Protein AF-A0A9J6F6B9-F1 (afdb_monomer_lite)

Foldseek 3Di:
DDPDDDDDLVRLVVVLVVVLVVVCVVCVLVCQCQDAPGDNHQADNVSHHDFCWAPPDDDDDDQAHEAQLADDPPALVVVLSVCSVVCPVFRFQSVLSSCSPRHPNRGTDHDPSNYDPDHNPDDHRDPVRGTPPPPPPPPPPDDDDDDDDDDDD

Structure (mmCIF, N/CA/C/O backbone):
data_AF-A0A9J6F6B9-F1
#
_entry.id   AF-A0A9J6F6B9-F1
#
loop_
_atom_site.group_PDB
_atom_site.id
_atom_site.type_symbol
_atom_site.label_atom_id
_atom_site.label_alt_id
_atom_site.label_comp_id
_atom_site.la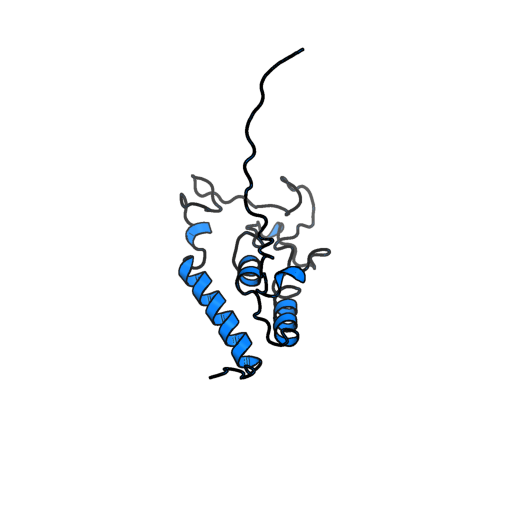bel_asym_id
_atom_site.label_entity_id
_atom_site.label_seq_id
_atom_site.pdbx_PDB_ins_code
_atom_site.Cartn_x
_atom_site.Cartn_y
_atom_site.Cartn_z
_atom_site.occupancy
_atom_site.B_iso_or_equiv
_atom_site.auth_seq_id
_atom_site.auth_comp_id
_atom_site.auth_asym_id
_atom_site.auth_atom_id
_atom_site.pdbx_PDB_model_num
ATOM 1 N N . MET A 1 1 ? -32.518 -6.872 21.415 1.00 33.38 1 MET A N 1
ATOM 2 C CA . MET A 1 1 ? -31.396 -7.489 22.155 1.00 33.38 1 MET A CA 1
ATOM 3 C C . MET A 1 1 ? -30.121 -6.773 21.719 1.00 33.38 1 MET A C 1
ATOM 5 O O . MET A 1 1 ? -29.663 -6.976 20.605 1.00 33.38 1 MET A O 1
ATOM 9 N N . GLN A 1 2 ? -29.660 -5.804 22.512 1.00 38.12 2 GLN A N 1
ATOM 10 C CA . GLN A 1 2 ? -28.553 -4.907 22.162 1.00 38.12 2 GLN A CA 1
ATOM 11 C C . GLN A 1 2 ? -27.215 -5.635 22.360 1.00 38.12 2 GLN A C 1
ATOM 13 O O . GLN A 1 2 ? -26.876 -5.981 23.488 1.00 38.12 2 GLN A O 1
ATOM 18 N N . LYS A 1 3 ? -26.438 -5.856 21.294 1.00 32.53 3 LYS A N 1
ATOM 19 C CA . LYS A 1 3 ? -25.020 -6.215 21.431 1.00 32.53 3 LYS A CA 1
ATOM 20 C C . LYS A 1 3 ? -24.222 -4.930 21.644 1.00 32.53 3 LYS A C 1
ATOM 22 O O . LYS A 1 3 ? -23.731 -4.332 20.698 1.00 32.53 3 LYS A O 1
ATOM 27 N N . ARG A 1 4 ? -24.127 -4.488 22.897 1.00 53.50 4 ARG A N 1
ATOM 28 C CA . ARG A 1 4 ? -22.982 -3.700 23.359 1.00 53.50 4 ARG A CA 1
ATOM 29 C C . ARG A 1 4 ? -22.092 -4.661 24.122 1.00 53.50 4 ARG A C 1
ATOM 31 O O . ARG A 1 4 ? -22.468 -5.081 25.208 1.00 53.50 4 ARG A O 1
ATOM 38 N N . LEU A 1 5 ? -20.948 -5.021 23.560 1.00 41.81 5 LEU A N 1
ATOM 39 C CA . LEU A 1 5 ? -19.862 -5.618 24.322 1.00 41.81 5 LEU A CA 1
ATOM 40 C C . LEU A 1 5 ? -18.573 -5.113 23.687 1.00 41.81 5 LEU A C 1
ATOM 42 O O . LEU A 1 5 ? -18.273 -5.460 22.550 1.00 41.81 5 LEU A O 1
ATOM 46 N N . GLY A 1 6 ? -17.877 -4.230 24.403 1.00 53.41 6 GLY A N 1
ATOM 47 C CA . GLY A 1 6 ? -16.559 -3.763 24.006 1.00 53.41 6 GLY A CA 1
ATOM 48 C C . GLY A 1 6 ? -15.652 -4.967 23.805 1.00 53.41 6 GLY A C 1
ATOM 49 O O . GLY A 1 6 ? -15.424 -5.748 24.732 1.00 53.41 6 GLY A O 1
ATOM 50 N N . GLU A 1 7 ? -15.185 -5.148 22.579 1.00 58.50 7 GLU A N 1
ATOM 51 C CA . GLU A 1 7 ? -14.199 -6.165 22.277 1.00 58.50 7 GLU A CA 1
ATOM 52 C C . GLU A 1 7 ? -12.899 -5.830 23.016 1.00 58.50 7 GLU A C 1
ATOM 54 O O . GLU A 1 7 ? -12.467 -4.679 23.097 1.00 58.50 7 GLU A O 1
ATOM 59 N N . SER A 1 8 ? -12.265 -6.846 23.603 1.00 69.44 8 SER A N 1
ATOM 60 C CA . SER A 1 8 ? -10.912 -6.685 24.139 1.00 69.44 8 SER A CA 1
ATOM 61 C C . SER A 1 8 ? -9.986 -6.218 23.013 1.00 69.44 8 SER A C 1
ATOM 63 O O . SER A 1 8 ? -10.096 -6.737 21.904 1.00 69.44 8 SER A O 1
ATOM 65 N N . LYS A 1 9 ? -9.008 -5.341 23.297 1.00 69.19 9 LYS A N 1
ATOM 66 C CA . LYS A 1 9 ? -7.980 -4.923 22.315 1.00 69.19 9 LYS A CA 1
ATOM 67 C C . LYS A 1 9 ? -7.394 -6.113 21.528 1.00 69.19 9 LYS A C 1
ATOM 69 O O . LYS A 1 9 ? -7.154 -6.005 20.331 1.00 69.19 9 LYS A O 1
ATOM 74 N N . ARG A 1 10 ? -7.196 -7.271 22.181 1.00 72.94 10 ARG A N 1
ATOM 75 C CA . ARG A 1 10 ? -6.708 -8.506 21.529 1.00 72.94 10 ARG A CA 1
ATOM 76 C C . ARG A 1 10 ? -7.698 -9.095 20.515 1.00 72.94 10 ARG A C 1
ATOM 78 O O . ARG A 1 10 ? -7.262 -9.667 19.523 1.00 72.94 10 ARG A O 1
ATOM 85 N N . GLY A 1 11 ? -8.998 -8.969 20.772 1.00 79.44 11 GLY A N 1
ATOM 86 C CA . GLY A 1 11 ? -10.070 -9.377 19.864 1.00 79.44 11 GLY A CA 1
ATOM 87 C C . GLY A 1 11 ? -10.102 -8.519 18.604 1.00 79.44 11 GLY A C 1
ATOM 88 O O . GLY A 1 11 ? -10.061 -9.078 17.514 1.00 79.44 11 GLY A O 1
ATOM 89 N N . CYS A 1 12 ? -10.035 -7.190 18.746 1.00 83.50 12 CYS A N 1
ATOM 90 C CA . CYS A 1 12 ? -10.019 -6.277 17.597 1.00 83.50 12 CYS A CA 1
ATOM 91 C C . CYS A 1 12 ? -8.803 -6.513 16.690 1.00 83.50 12 CYS A C 1
ATOM 93 O O . CYS A 1 12 ? -8.942 -6.581 15.473 1.00 83.50 12 CYS A O 1
ATOM 95 N N . VAL A 1 13 ? -7.609 -6.699 17.275 1.00 88.75 13 VAL A N 1
ATOM 96 C CA . VAL A 1 13 ? -6.400 -7.042 16.501 1.00 88.75 13 VAL A CA 1
ATOM 97 C C . VAL A 1 13 ? -6.608 -8.352 15.748 1.00 88.75 13 VAL A C 1
ATOM 99 O O . VAL A 1 13 ? -6.326 -8.429 14.558 1.00 88.75 13 VAL A O 1
ATOM 102 N N . ARG A 1 14 ? -7.104 -9.393 16.423 1.00 91.31 14 ARG A N 1
ATOM 103 C CA . ARG A 1 14 ? -7.330 -10.691 15.787 1.00 91.31 14 ARG A CA 1
ATOM 104 C C . ARG A 1 14 ? -8.306 -10.574 14.612 1.00 91.31 14 ARG A C 1
ATOM 106 O O . ARG A 1 14 ? -7.993 -11.103 13.553 1.00 91.31 14 ARG A O 1
ATOM 113 N N . HIS A 1 15 ? -9.424 -9.872 14.789 1.00 91.19 15 HIS A N 1
ATOM 114 C CA . HIS A 1 15 ? -10.417 -9.683 13.734 1.00 91.19 15 HIS A CA 1
ATOM 115 C C . HIS A 1 15 ? -9.824 -8.965 12.516 1.00 91.19 15 HIS A C 1
ATOM 117 O O . HIS A 1 15 ? -9.936 -9.456 11.398 1.00 91.19 15 HIS A O 1
ATOM 123 N N . LEU A 1 16 ? -9.064 -7.890 12.744 1.00 93.44 16 LEU A N 1
ATOM 124 C CA . LEU A 1 16 ? -8.392 -7.151 11.676 1.00 93.44 16 LEU A CA 1
ATOM 125 C C . LEU A 1 16 ? -7.433 -8.036 10.857 1.00 93.44 16 LEU A C 1
ATOM 127 O O . LEU A 1 16 ? -7.404 -7.975 9.630 1.00 93.44 16 LEU A O 1
ATOM 131 N N . PHE A 1 17 ? -6.655 -8.896 11.520 1.00 95.06 17 PHE A N 1
ATOM 132 C CA . PHE A 1 17 ? -5.769 -9.839 10.826 1.00 95.06 17 PHE A CA 1
ATOM 133 C C . PHE A 1 17 ? -6.529 -10.976 10.126 1.00 95.06 17 PHE A C 1
ATOM 135 O O . PHE A 1 17 ? -6.063 -11.471 9.098 1.00 95.06 17 PHE A O 1
ATOM 142 N N . GLU A 1 18 ? -7.679 -11.400 10.653 1.00 96.69 18 GLU A N 1
ATOM 143 C CA . GLU A 1 18 ? -8.571 -12.347 9.974 1.00 96.69 18 GLU A CA 1
ATOM 144 C C . GLU A 1 18 ? -9.131 -11.739 8.680 1.00 96.69 18 GLU A C 1
ATOM 146 O O . GLU A 1 18 ? -9.115 -12.414 7.649 1.00 96.69 18 GLU A O 1
ATOM 151 N N . GLU A 1 19 ? -9.522 -10.462 8.698 1.00 96.62 19 GLU A N 1
ATOM 152 C CA . GLU A 1 19 ? -9.938 -9.723 7.500 1.00 96.62 19 GLU A CA 1
ATOM 153 C C . GLU A 1 19 ? -8.798 -9.611 6.477 1.00 96.62 19 GLU A C 1
ATOM 155 O O . GLU A 1 19 ? -8.995 -9.933 5.304 1.00 96.62 19 GLU A O 1
ATOM 160 N N . PHE A 1 20 ? -7.575 -9.265 6.902 1.00 97.94 20 PHE A N 1
ATOM 161 C CA . PHE A 1 20 ? -6.411 -9.272 6.002 1.00 97.94 20 PHE A CA 1
ATOM 162 C C . PHE A 1 20 ? -6.182 -10.640 5.364 1.00 97.94 20 PHE A C 1
ATOM 164 O O . PHE A 1 20 ? -5.922 -10.731 4.166 1.00 97.94 20 PHE A O 1
ATOM 171 N N . LEU A 1 21 ? -6.277 -11.713 6.151 1.00 97.88 21 LEU A N 1
ATOM 172 C CA . LEU A 1 21 ? -6.097 -13.069 5.646 1.00 97.88 21 LEU A CA 1
ATOM 173 C C . LEU A 1 21 ? -7.198 -13.451 4.653 1.00 97.88 21 LEU A C 1
ATOM 175 O O . LEU A 1 21 ? -6.922 -14.143 3.674 1.00 97.88 21 LEU A O 1
ATOM 179 N N . GLN A 1 22 ? -8.434 -13.020 4.895 1.00 98.12 22 GLN A N 1
ATOM 180 C CA . GLN A 1 22 ? -9.538 -13.233 3.970 1.00 98.12 22 GLN A CA 1
ATOM 181 C C . GLN A 1 22 ? -9.294 -12.507 2.642 1.00 98.12 22 GLN A C 1
ATOM 183 O O . GLN A 1 22 ? -9.395 -13.147 1.597 1.00 98.12 22 GLN A O 1
ATOM 188 N N . LEU A 1 23 ? -8.904 -11.230 2.679 1.00 97.81 23 LEU A N 1
ATOM 189 C CA . LEU A 1 23 ? -8.577 -10.442 1.485 1.00 97.81 23 LEU A CA 1
ATOM 190 C C . LEU A 1 23 ? -7.397 -11.047 0.708 1.00 97.81 23 LEU A C 1
ATOM 192 O O . LEU A 1 23 ? -7.478 -11.220 -0.507 1.00 97.81 23 LEU A O 1
ATOM 196 N N . LEU A 1 24 ? -6.334 -11.463 1.407 1.00 98.19 24 LEU A N 1
ATOM 197 C CA . LEU A 1 24 ? -5.197 -12.155 0.793 1.00 98.19 24 LEU A CA 1
ATOM 198 C C . LEU A 1 24 ? -5.633 -13.446 0.097 1.00 98.19 24 LEU A C 1
ATOM 200 O O . LEU A 1 24 ? -5.268 -13.666 -1.051 1.00 98.19 24 LEU A O 1
ATOM 204 N N . LYS A 1 25 ? -6.432 -14.294 0.755 1.00 97.94 25 LYS A N 1
ATOM 205 C CA . LYS A 1 25 ? -6.925 -15.546 0.155 1.00 97.94 25 LYS A CA 1
ATOM 206 C C . LYS A 1 25 ? -7.824 -15.297 -1.052 1.00 97.94 25 LYS A C 1
ATOM 208 O O . LYS A 1 25 ? -7.719 -16.025 -2.032 1.00 97.94 25 LYS A O 1
ATOM 213 N N . GLN A 1 26 ? -8.694 -14.291 -0.977 1.00 97.00 26 GLN A N 1
ATOM 214 C CA . GLN A 1 26 ? -9.571 -13.909 -2.084 1.00 97.00 26 GLN A CA 1
ATOM 215 C C . GLN A 1 26 ? -8.778 -13.476 -3.319 1.00 97.00 26 GLN A C 1
ATOM 217 O O . GLN A 1 26 ? -9.222 -13.746 -4.430 1.00 97.00 26 GLN A O 1
ATOM 222 N N . ASN A 1 27 ? -7.604 -12.866 -3.129 1.00 95.44 27 ASN A N 1
ATOM 223 C CA . ASN A 1 27 ? -6.753 -12.398 -4.222 1.00 95.44 27 ASN A CA 1
ATOM 224 C C . ASN A 1 27 ? -5.537 -13.299 -4.510 1.00 95.44 27 ASN A C 1
ATOM 226 O O . ASN A 1 27 ? -4.539 -12.829 -5.061 1.00 95.44 27 ASN A O 1
ATOM 230 N N . ASP A 1 28 ? -5.587 -14.564 -4.078 1.00 95.88 28 ASP A N 1
ATOM 231 C CA . ASP A 1 28 ? -4.498 -15.546 -4.188 1.00 95.88 28 ASP A CA 1
ATOM 232 C C . ASP A 1 28 ? -3.119 -14.990 -3.776 1.00 95.88 28 ASP A C 1
ATOM 234 O O . ASP A 1 28 ? -2.112 -15.099 -4.475 1.00 95.88 28 ASP A O 1
ATOM 238 N N . HIS A 1 29 ? -3.093 -14.294 -2.639 1.00 96.69 29 HIS A N 1
ATOM 239 C CA . HIS A 1 29 ? -1.917 -13.640 -2.055 1.00 96.69 29 HIS A CA 1
ATOM 240 C C . HIS A 1 29 ? -1.184 -12.703 -3.027 1.00 96.69 29 HIS A C 1
ATOM 242 O O . HIS A 1 29 ? 0.014 -12.459 -2.880 1.00 96.69 29 HIS A O 1
ATOM 248 N N . ASN A 1 30 ? -1.910 -12.169 -4.012 1.00 97.00 30 ASN A N 1
ATOM 249 C CA . ASN A 1 30 ? -1.391 -11.347 -5.096 1.00 97.00 30 ASN A CA 1
ATOM 250 C C . ASN A 1 30 ? -0.318 -12.045 -5.957 1.00 97.00 30 ASN A C 1
ATOM 252 O O . ASN A 1 30 ? 0.535 -11.383 -6.551 1.00 97.00 30 ASN A O 1
ATOM 256 N N . GLY A 1 31 ? -0.353 -13.380 -6.052 1.00 96.19 31 GLY A N 1
ATOM 257 C CA . GLY A 1 31 ? 0.599 -14.156 -6.854 1.00 96.19 31 GLY A CA 1
ATOM 258 C C . GLY A 1 31 ? 0.604 -13.766 -8.336 1.00 96.19 31 GLY A C 1
ATOM 259 O O . GLY A 1 31 ? 1.658 -13.778 -8.974 1.00 96.19 31 GLY A O 1
ATOM 260 N N . HIS A 1 32 ? -0.547 -13.319 -8.852 1.00 95.75 32 HIS A N 1
ATOM 261 C CA . HIS A 1 32 ? -0.726 -12.851 -10.230 1.00 95.75 32 HIS A CA 1
ATOM 262 C C . HIS A 1 32 ? 0.245 -11.727 -10.634 1.00 95.75 32 HIS A C 1
ATOM 264 O O . HIS A 1 32 ? 0.616 -11.641 -11.802 1.00 95.75 32 HIS A O 1
ATOM 270 N N . TYR A 1 33 ? 0.760 -10.929 -9.687 1.00 96.75 33 TYR A N 1
ATOM 271 C CA . TYR A 1 33 ? 1.792 -9.921 -9.965 1.00 96.75 33 TYR A CA 1
ATOM 272 C C . TYR A 1 33 ? 3.058 -10.501 -10.621 1.00 96.75 33 TYR A C 1
ATOM 274 O O . TYR A 1 33 ? 3.759 -9.786 -11.336 1.00 96.75 33 TYR A O 1
ATOM 282 N N . PHE A 1 34 ? 3.353 -11.787 -10.416 1.00 96.12 34 PHE A N 1
ATOM 283 C CA . PHE A 1 34 ? 4.551 -12.454 -10.937 1.00 96.12 34 PHE A CA 1
ATOM 284 C C . PHE A 1 34 ? 4.248 -13.523 -11.995 1.00 96.12 34 PHE A C 1
ATOM 286 O O . PHE A 1 34 ? 5.159 -14.236 -12.421 1.00 96.12 34 PHE A O 1
ATOM 293 N N . VAL A 1 35 ? 2.996 -13.628 -12.447 1.00 95.19 35 VAL A N 1
ATOM 294 C CA . VAL A 1 35 ? 2.586 -14.564 -13.497 1.00 95.19 35 VAL A CA 1
ATOM 295 C C . VAL A 1 35 ? 2.463 -13.811 -14.816 1.00 95.19 35 VAL A C 1
ATOM 297 O O . VAL A 1 35 ? 1.698 -12.864 -14.960 1.00 95.19 35 VAL A O 1
ATOM 300 N N . ARG A 1 36 ? 3.242 -14.228 -15.810 1.00 95.50 36 ARG A N 1
ATOM 301 C CA . ARG A 1 36 ? 3.249 -13.609 -17.138 1.00 95.50 36 ARG A CA 1
ATOM 302 C C . ARG A 1 36 ? 1.894 -13.759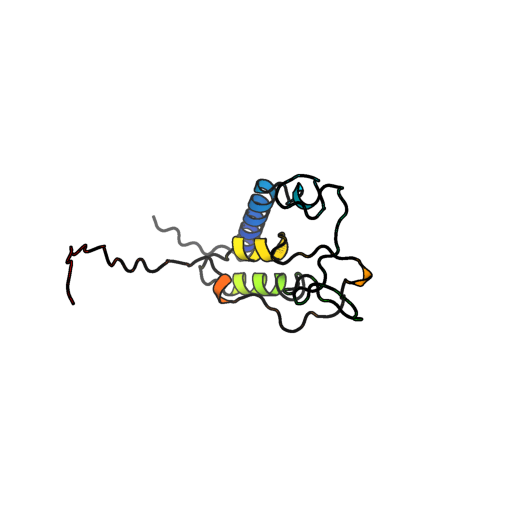 -17.826 1.00 95.50 36 ARG A C 1
ATOM 304 O O . ARG A 1 36 ? 1.380 -14.867 -17.926 1.00 95.50 36 ARG A O 1
ATOM 311 N N . GLY A 1 37 ? 1.391 -12.661 -18.387 1.00 91.25 37 GLY A N 1
ATOM 312 C CA . GLY A 1 37 ? 0.141 -12.649 -19.151 1.00 91.25 37 GLY A CA 1
ATOM 313 C C . GLY A 1 37 ? -1.124 -12.524 -18.300 1.00 91.25 37 GLY A C 1
ATOM 314 O O . GLY A 1 37 ? -2.201 -12.390 -18.872 1.00 91.25 37 GLY A O 1
ATOM 315 N N . GLU A 1 38 ? -1.002 -12.515 -16.970 1.00 94.19 38 GLU A N 1
ATOM 316 C CA . GLU A 1 38 ? -2.114 -12.211 -16.069 1.00 94.19 38 GLU A CA 1
ATOM 317 C C . GLU A 1 38 ? -2.423 -10.710 -16.035 1.00 94.19 38 GLU A C 1
ATOM 319 O O . GLU A 1 38 ? -1.547 -9.852 -16.207 1.00 94.19 38 GLU A O 1
ATOM 324 N N . ALA A 1 39 ? -3.686 -10.382 -15.767 1.00 91.56 39 ALA A N 1
ATOM 325 C CA . ALA A 1 39 ? -4.088 -9.003 -15.534 1.00 91.56 39 ALA A CA 1
ATOM 326 C C . ALA A 1 39 ? -3.397 -8.470 -14.267 1.00 91.56 39 ALA A C 1
ATOM 328 O O . ALA A 1 39 ? -3.480 -9.071 -13.200 1.00 91.56 39 ALA A O 1
ATOM 329 N N . GLY A 1 40 ? -2.698 -7.337 -14.384 1.00 90.25 40 GLY A N 1
ATOM 330 C CA . GLY A 1 40 ? -1.937 -6.757 -13.272 1.00 90.25 40 GLY A CA 1
ATOM 331 C C . GLY A 1 40 ? -0.543 -7.359 -13.059 1.00 90.25 40 GLY A C 1
ATOM 332 O O . GLY A 1 40 ? 0.116 -7.000 -12.084 1.00 90.25 40 GLY A O 1
ATOM 333 N N . ALA A 1 41 ? -0.063 -8.233 -13.952 1.00 94.69 41 ALA A N 1
ATOM 334 C CA . ALA A 1 41 ? 1.315 -8.714 -13.917 1.00 94.69 41 ALA A CA 1
ATOM 335 C C . ALA A 1 41 ? 2.322 -7.548 -13.955 1.00 94.69 41 ALA A C 1
ATOM 337 O O . ALA A 1 41 ? 2.203 -6.619 -14.753 1.00 94.69 41 ALA A O 1
ATOM 338 N N . LEU A 1 42 ? 3.354 -7.618 -13.111 1.00 93.88 42 LEU A N 1
ATOM 339 C CA . LEU A 1 42 ? 4.429 -6.620 -13.037 1.00 93.88 42 LEU A CA 1
ATOM 340 C C . LEU A 1 42 ? 5.506 -6.817 -14.113 1.00 93.88 42 LEU A C 1
ATOM 342 O O . LEU A 1 42 ? 6.415 -5.994 -14.243 1.00 93.88 42 LEU A O 1
ATOM 346 N N . CYS A 1 43 ? 5.435 -7.922 -14.855 1.00 92.62 43 CYS A N 1
ATOM 347 C CA . CYS A 1 43 ? 6.339 -8.221 -15.955 1.00 92.62 43 CYS A CA 1
ATOM 348 C C . CYS A 1 43 ? 5.727 -7.872 -17.314 1.00 92.62 43 CYS A C 1
ATOM 350 O O . CYS A 1 43 ? 4.511 -7.816 -17.487 1.00 92.62 43 CYS A O 1
ATOM 352 N N . LEU A 1 44 ? 6.600 -7.658 -18.294 1.00 88.69 44 LEU A N 1
ATOM 353 C CA . LEU A 1 44 ? 6.245 -7.516 -19.700 1.00 88.69 44 LEU A CA 1
ATOM 354 C C . LEU A 1 44 ? 5.744 -8.851 -20.281 1.00 88.69 44 LEU A C 1
ATOM 356 O O . LEU A 1 44 ? 5.816 -9.906 -19.648 1.00 88.69 44 LEU A O 1
ATOM 360 N N . SER A 1 45 ? 5.271 -8.830 -21.529 1.00 91.88 45 SER A N 1
ATOM 361 C CA . SER A 1 45 ? 4.805 -10.036 -22.232 1.00 91.88 45 SER A CA 1
ATOM 362 C C . SER A 1 45 ? 5.902 -11.098 -22.413 1.00 91.88 45 SER A C 1
ATOM 364 O O . SER A 1 45 ? 5.613 -12.293 -22.461 1.00 91.88 45 SER A O 1
ATOM 366 N N . ASP A 1 46 ? 7.170 -10.690 -22.441 1.00 92.50 46 ASP A N 1
ATOM 367 C CA . ASP A 1 46 ? 8.344 -11.569 -22.442 1.00 92.50 46 ASP A CA 1
ATOM 368 C C . ASP A 1 46 ? 8.822 -11.955 -21.024 1.00 92.50 46 ASP A C 1
ATOM 370 O O . ASP A 1 46 ? 9.803 -12.693 -20.868 1.00 92.50 46 ASP A O 1
ATOM 374 N N . GLY A 1 47 ? 8.066 -11.561 -19.995 1.00 89.69 47 GLY A N 1
ATOM 375 C CA . GLY A 1 47 ? 8.288 -11.844 -18.581 1.00 89.69 47 GLY A CA 1
ATOM 376 C C . GLY A 1 47 ? 9.487 -11.136 -17.970 1.00 89.69 47 GLY A C 1
ATOM 377 O O . GLY A 1 47 ? 9.902 -11.499 -16.870 1.00 89.69 47 GLY A O 1
ATOM 378 N N . GLN A 1 48 ? 10.043 -10.137 -18.652 1.00 90.94 48 GLN A N 1
ATOM 379 C CA . GLN A 1 48 ? 11.011 -9.240 -18.049 1.00 90.94 48 GLN A CA 1
ATOM 380 C C . GLN A 1 48 ? 10.310 -8.301 -17.061 1.00 90.94 48 GLN A C 1
ATOM 382 O O . GLN A 1 48 ? 9.251 -7.748 -17.349 1.00 90.94 48 GLN A O 1
ATOM 387 N N . PHE A 1 49 ? 10.907 -8.104 -15.887 1.00 90.06 49 PHE A N 1
ATOM 388 C CA . PHE A 1 49 ? 10.417 -7.148 -14.897 1.00 90.06 49 PHE A CA 1
ATOM 389 C C . PHE A 1 49 ? 11.159 -5.823 -15.025 1.00 90.06 49 PHE A C 1
ATOM 391 O O . PHE A 1 49 ? 12.391 -5.798 -15.063 1.00 90.06 49 PHE A O 1
ATOM 398 N N . ASN A 1 50 ? 10.409 -4.724 -15.012 1.00 83.44 50 ASN A N 1
ATOM 399 C CA . ASN A 1 50 ? 10.978 -3.384 -14.974 1.00 83.44 50 ASN A CA 1
ATOM 400 C C . ASN A 1 50 ? 11.024 -2.866 -13.539 1.00 83.44 50 ASN A C 1
ATOM 402 O O . ASN A 1 50 ? 10.055 -2.970 -12.788 1.00 83.44 50 ASN A O 1
ATOM 406 N N . CYS A 1 51 ? 12.153 -2.264 -13.166 1.00 83.56 51 CYS A N 1
ATOM 407 C CA . CYS A 1 51 ? 12.246 -1.508 -11.924 1.00 83.56 51 CYS A CA 1
ATOM 408 C C . CYS A 1 51 ? 11.267 -0.329 -11.994 1.00 83.56 51 CYS A C 1
ATOM 410 O O . CYS A 1 51 ? 11.400 0.530 -12.862 1.00 83.56 51 CYS A O 1
ATOM 412 N N . GLN A 1 52 ? 10.318 -0.255 -11.063 1.00 78.25 52 GLN A N 1
ATOM 413 C CA . GLN A 1 52 ? 9.275 0.776 -11.038 1.00 78.25 52 GLN A CA 1
ATOM 414 C C . GLN A 1 52 ? 9.753 2.130 -10.482 1.00 78.25 52 GLN A C 1
ATOM 416 O O . GLN A 1 52 ? 8.923 2.984 -10.160 1.00 78.25 52 GLN A O 1
ATOM 421 N N . GLY A 1 53 ? 11.072 2.322 -10.353 1.00 63.34 53 GLY A N 1
ATOM 422 C CA . GLY A 1 53 ? 11.701 3.599 -10.010 1.00 63.34 53 GLY A CA 1
ATOM 423 C C . GLY A 1 53 ? 11.145 4.269 -8.747 1.00 63.34 53 GLY A C 1
ATOM 424 O O . GLY A 1 53 ? 10.525 3.637 -7.889 1.00 63.34 53 GLY A O 1
ATOM 425 N N . THR A 1 54 ? 11.359 5.581 -8.619 1.00 53.50 54 THR A N 1
ATOM 426 C CA . THR A 1 54 ? 10.722 6.378 -7.560 1.00 53.50 54 THR A CA 1
ATOM 427 C C . THR A 1 54 ? 9.239 6.575 -7.865 1.00 53.50 54 THR A C 1
ATOM 429 O O . THR A 1 54 ? 8.796 6.456 -9.001 1.00 53.50 54 THR A O 1
ATOM 432 N N . PHE A 1 55 ? 8.418 6.864 -6.854 1.00 45.50 55 PHE A N 1
ATOM 433 C CA . PHE A 1 55 ? 7.016 7.264 -7.070 1.00 45.50 55 PHE A CA 1
ATOM 434 C C . PHE A 1 55 ? 6.881 8.620 -7.794 1.00 45.50 55 PHE A C 1
ATOM 436 O O . PHE A 1 55 ? 5.808 8.956 -8.271 1.00 45.50 55 PHE A O 1
ATOM 443 N N . SER A 1 56 ? 7.972 9.385 -7.918 1.00 45.12 56 SER A N 1
ATOM 444 C CA . SER A 1 56 ? 7.952 10.776 -8.374 1.00 45.12 56 SER A CA 1
ATOM 445 C C . SER A 1 56 ? 8.511 11.048 -9.780 1.00 45.12 56 SER A C 1
ATOM 447 O O . SER A 1 56 ? 8.376 12.189 -10.217 1.00 45.12 56 SER A O 1
ATOM 449 N N . LYS A 1 57 ? 9.147 10.087 -10.486 1.00 49.00 57 LYS A N 1
ATOM 450 C CA . LYS A 1 57 ? 9.695 10.263 -11.859 1.00 49.00 57 LYS A CA 1
ATOM 451 C C . LYS A 1 57 ? 9.829 8.942 -12.645 1.00 49.00 57 LYS A C 1
ATOM 453 O O . LYS A 1 57 ? 10.082 7.903 -12.044 1.00 49.00 57 LYS A O 1
ATOM 458 N N . ASP A 1 58 ? 9.787 9.028 -13.981 1.00 48.22 58 ASP A N 1
ATOM 459 C CA . ASP A 1 58 ? 9.805 7.879 -14.913 1.00 48.22 58 ASP A CA 1
ATOM 460 C C . ASP A 1 58 ? 11.188 7.221 -15.147 1.00 48.22 58 ASP A C 1
ATOM 462 O O . ASP A 1 58 ? 11.254 6.055 -15.527 1.00 48.22 58 ASP A O 1
ATOM 466 N N . LEU A 1 59 ? 12.312 7.921 -14.923 1.00 51.06 59 LEU A N 1
ATOM 467 C CA . LEU A 1 59 ? 13.680 7.404 -15.140 1.00 51.06 59 LEU A CA 1
ATOM 468 C C . LEU A 1 59 ? 14.658 7.932 -14.079 1.00 51.06 59 LEU A C 1
ATOM 470 O O . LEU A 1 59 ? 14.525 9.056 -13.589 1.00 51.06 59 LEU A O 1
ATOM 474 N N . CYS A 1 60 ? 15.660 7.126 -13.721 1.00 49.03 60 CYS A N 1
ATOM 475 C CA . CYS A 1 60 ? 16.476 7.346 -12.531 1.00 49.03 60 CYS A CA 1
ATOM 476 C C . CYS A 1 60 ? 17.979 7.553 -12.821 1.00 49.03 60 CYS A C 1
ATOM 478 O O . CYS A 1 60 ? 18.664 6.614 -13.220 1.00 49.03 60 CYS A O 1
ATOM 480 N N . SER A 1 61 ? 18.501 8.746 -12.488 1.00 51.31 61 SER A N 1
ATOM 481 C CA . SER A 1 61 ? 19.933 9.120 -12.574 1.00 51.31 61 SER A CA 1
ATOM 482 C C . SER A 1 61 ? 20.566 9.536 -11.222 1.00 51.31 61 SER A C 1
ATOM 484 O O . SER A 1 61 ? 21.630 10.152 -11.210 1.00 51.31 61 SER A O 1
ATOM 486 N N . GLY A 1 62 ? 19.917 9.265 -10.077 1.00 46.38 62 GLY A N 1
ATOM 487 C CA . GLY A 1 62 ? 20.318 9.738 -8.735 1.00 46.38 62 GLY A CA 1
ATOM 488 C C . GLY A 1 62 ? 20.803 8.641 -7.772 1.00 46.38 62 GLY A C 1
ATOM 489 O O . GLY A 1 62 ? 20.770 7.462 -8.100 1.00 46.38 62 GLY A O 1
ATOM 490 N N . ARG A 1 63 ? 21.296 9.029 -6.580 1.00 52.25 63 ARG A N 1
ATOM 491 C CA . ARG A 1 63 ? 21.899 8.126 -5.566 1.00 52.25 63 ARG A CA 1
ATOM 492 C C . ARG A 1 63 ? 20.957 7.682 -4.422 1.00 52.25 63 ARG A C 1
ATOM 494 O O . ARG A 1 63 ? 21.396 6.886 -3.600 1.00 52.25 63 ARG A O 1
ATOM 501 N N . LEU A 1 64 ? 19.704 8.153 -4.340 1.00 52.06 64 LEU A N 1
ATOM 502 C CA . LEU A 1 64 ? 18.745 7.804 -3.266 1.00 52.06 64 LEU A CA 1
ATOM 503 C C . LEU A 1 64 ? 17.290 7.747 -3.811 1.00 52.06 64 LEU A C 1
ATOM 505 O O . LEU A 1 64 ? 16.786 8.764 -4.283 1.00 52.06 64 LEU A O 1
ATOM 509 N N . HIS A 1 65 ? 16.611 6.582 -3.734 1.00 57.31 65 HIS A N 1
ATOM 510 C CA . HIS A 1 65 ? 15.227 6.319 -4.222 1.00 57.31 65 HIS A CA 1
ATOM 511 C C . HIS A 1 65 ? 14.266 5.644 -3.203 1.00 57.31 65 HIS A C 1
ATOM 513 O O . HIS A 1 65 ? 14.570 4.566 -2.705 1.00 57.31 65 HIS A O 1
ATOM 519 N N . ALA A 1 66 ? 13.087 6.223 -2.922 1.00 52.16 66 ALA A N 1
ATOM 520 C CA . ALA A 1 66 ? 12.134 5.693 -1.927 1.00 52.16 66 ALA A CA 1
ATOM 521 C C . ALA A 1 66 ? 11.128 4.688 -2.526 1.00 52.16 66 ALA A C 1
ATOM 523 O O . ALA A 1 66 ? 10.541 4.941 -3.582 1.00 52.16 66 ALA A O 1
ATOM 524 N N . ILE A 1 67 ? 10.911 3.572 -1.825 1.00 61.66 67 ILE A N 1
ATOM 525 C CA . ILE A 1 67 ? 10.002 2.466 -2.181 1.00 61.66 67 ILE A CA 1
ATOM 526 C C . ILE A 1 67 ? 9.024 2.261 -1.054 1.00 61.66 67 ILE A C 1
ATOM 528 O O . ILE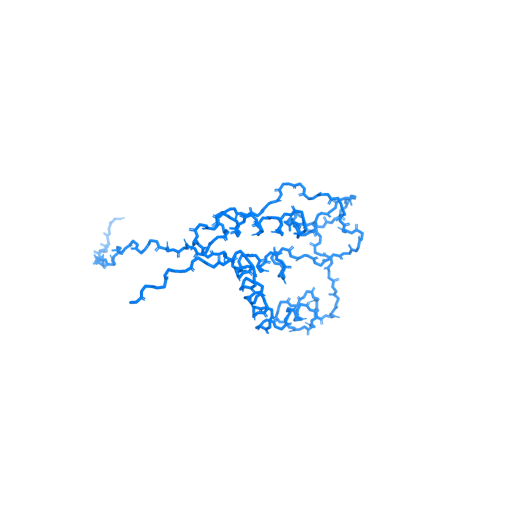 A 1 67 ? 9.452 2.151 0.082 1.00 61.66 67 ILE A O 1
ATOM 532 N N . ASN A 1 68 ? 7.737 2.135 -1.348 1.00 68.00 68 ASN A N 1
ATOM 533 C CA . ASN A 1 68 ? 6.709 2.088 -0.313 1.00 68.00 68 ASN A CA 1
ATOM 534 C C . ASN A 1 68 ? 6.745 3.390 0.500 1.00 68.00 68 ASN A C 1
ATOM 536 O O . ASN A 1 68 ? 7.280 3.412 1.615 1.00 68.00 68 ASN A O 1
ATOM 540 N N . PRO A 1 69 ? 6.261 4.500 -0.097 1.00 72.44 69 PRO A N 1
ATOM 541 C CA . PRO A 1 69 ? 6.318 5.820 0.521 1.00 72.44 69 PRO A CA 1
ATOM 542 C C . PRO A 1 69 ? 5.798 5.782 1.958 1.00 72.44 69 PRO A C 1
ATOM 544 O O . PRO A 1 69 ? 6.446 6.313 2.852 1.00 72.44 69 PRO A O 1
ATOM 547 N N . ILE A 1 70 ? 4.703 5.056 2.203 1.00 87.00 70 ILE A N 1
ATOM 548 C CA . ILE A 1 70 ? 4.234 4.787 3.558 1.00 87.00 70 ILE A CA 1
ATOM 549 C C . ILE A 1 70 ? 4.875 3.491 4.057 1.00 87.00 70 ILE A C 1
ATOM 551 O O . ILE A 1 70 ? 4.535 2.381 3.644 1.00 87.00 70 ILE A O 1
ATOM 555 N N . GLU A 1 71 ? 5.821 3.628 4.974 1.00 89.69 71 GLU A N 1
ATOM 556 C CA . GLU A 1 71 ? 6.620 2.504 5.434 1.00 89.69 71 GLU A CA 1
ATOM 557 C C . GLU A 1 71 ? 5.859 1.544 6.347 1.00 89.69 71 GLU A C 1
ATOM 559 O O . GLU A 1 71 ? 5.278 1.956 7.353 1.00 89.69 71 GLU A O 1
ATOM 564 N N . ARG A 1 72 ? 5.973 0.236 6.085 1.00 92.31 72 ARG A N 1
ATOM 565 C CA . ARG A 1 72 ? 5.330 -0.808 6.898 1.00 92.31 72 ARG A CA 1
ATOM 566 C C . ARG A 1 72 ? 5.627 -0.665 8.391 1.00 92.31 72 ARG A C 1
ATOM 568 O O . ARG A 1 72 ? 4.712 -0.496 9.189 1.00 92.31 72 ARG A O 1
ATOM 575 N N . SER A 1 73 ? 6.897 -0.784 8.776 1.00 90.56 73 SER A N 1
ATOM 576 C CA . SER A 1 73 ? 7.273 -0.900 10.191 1.00 90.56 73 SER A CA 1
ATOM 577 C C . SER A 1 73 ? 7.324 0.444 10.919 1.00 90.56 73 SER A C 1
ATOM 579 O O . SER A 1 73 ? 7.104 0.471 12.125 1.00 90.56 73 SER A O 1
ATOM 581 N N . ARG A 1 74 ? 7.619 1.539 10.207 1.00 89.06 74 ARG A N 1
ATOM 582 C CA . ARG A 1 74 ? 7.770 2.882 10.792 1.00 89.06 74 ARG A CA 1
ATOM 583 C C . ARG A 1 74 ? 6.484 3.708 10.776 1.00 89.06 74 ARG A C 1
ATOM 585 O O . ARG A 1 74 ? 6.307 4.540 11.656 1.00 89.06 74 ARG A O 1
ATOM 592 N N . SER A 1 75 ? 5.579 3.453 9.829 1.00 92.44 75 SER A N 1
ATOM 593 C CA . SER A 1 75 ? 4.339 4.219 9.670 1.00 92.44 75 SER A CA 1
ATOM 594 C C . SER A 1 75 ? 3.103 3.332 9.821 1.00 92.44 75 SER A C 1
ATOM 596 O O . SER A 1 75 ? 2.372 3.469 10.798 1.00 92.44 75 SER A O 1
ATOM 598 N N . ILE A 1 76 ? 2.905 2.349 8.936 1.00 95.69 76 ILE A N 1
ATOM 599 C CA . ILE A 1 76 ? 1.640 1.603 8.839 1.00 95.69 76 ILE A CA 1
ATOM 600 C C . ILE A 1 76 ? 1.317 0.838 10.125 1.00 95.69 76 ILE A C 1
ATOM 602 O O . ILE A 1 76 ? 0.233 1.005 10.677 1.00 95.69 76 ILE A O 1
ATOM 606 N N . LEU A 1 77 ? 2.237 0.005 10.623 1.00 94.94 77 LEU A N 1
ATOM 607 C CA . LEU A 1 77 ? 1.984 -0.812 11.815 1.00 94.94 77 LEU A CA 1
ATOM 608 C C . LEU A 1 77 ? 1.794 0.044 13.085 1.00 94.94 77 LEU A C 1
ATOM 610 O O . LEU A 1 77 ? 0.818 -0.199 13.801 1.00 94.94 77 LEU A O 1
ATOM 614 N N . PRO A 1 78 ? 2.633 1.067 13.365 1.00 95.12 78 PRO A N 1
ATOM 615 C CA . PRO A 1 78 ? 2.374 2.002 14.461 1.00 95.12 78 PRO A CA 1
ATOM 616 C C . PRO A 1 78 ? 1.038 2.740 14.325 1.00 95.12 78 PRO A C 1
ATOM 618 O O . PRO A 1 78 ? 0.303 2.859 15.306 1.00 95.12 78 PRO A O 1
ATOM 621 N N . THR A 1 79 ? 0.688 3.201 13.121 1.00 96.00 79 THR A N 1
ATOM 622 C CA . THR A 1 79 ? -0.592 3.867 12.866 1.00 96.00 79 THR A CA 1
ATOM 623 C C . THR A 1 79 ? -1.775 2.934 13.090 1.00 96.00 79 THR A C 1
ATOM 625 O O . THR A 1 79 ? -2.722 3.316 13.768 1.00 96.00 79 THR A O 1
ATOM 628 N N . MET A 1 80 ? -1.716 1.708 12.583 1.00 95.06 80 MET A N 1
ATOM 629 C CA . MET A 1 80 ? -2.760 0.705 12.771 1.00 95.06 80 MET A CA 1
ATOM 630 C C . MET A 1 80 ? -2.952 0.378 14.255 1.00 95.06 80 MET A C 1
ATOM 632 O O . MET A 1 80 ? -4.080 0.351 14.740 1.00 95.06 80 MET A O 1
ATOM 636 N N . SER A 1 81 ? -1.854 0.220 15.006 1.00 94.25 81 SER A N 1
ATOM 637 C CA . SER A 1 81 ? -1.914 0.062 16.463 1.00 94.25 81 SER A CA 1
ATOM 638 C C . SER A 1 81 ? -2.616 1.255 17.112 1.00 94.25 81 SER A C 1
ATOM 640 O O . SER A 1 81 ? -3.536 1.067 17.901 1.00 94.25 81 SER A O 1
ATOM 642 N N . LYS A 1 82 ? -2.242 2.484 16.741 1.00 94.62 82 LYS A N 1
ATOM 643 C CA . LYS A 1 82 ? -2.862 3.710 17.260 1.00 94.62 82 LYS A CA 1
ATOM 644 C C . LYS A 1 82 ? -4.349 3.820 16.900 1.00 94.62 82 LYS A C 1
ATOM 646 O O . LYS A 1 82 ? -5.137 4.242 17.740 1.00 94.62 82 LYS A O 1
ATOM 651 N N . ALA A 1 83 ? -4.748 3.423 15.693 1.00 94.12 83 ALA A N 1
ATOM 652 C CA . ALA A 1 83 ? -6.145 3.412 15.263 1.00 94.12 83 ALA A CA 1
ATOM 653 C C . ALA A 1 83 ? -6.986 2.440 16.105 1.00 94.12 83 ALA A C 1
ATOM 655 O O . ALA A 1 83 ? -8.069 2.798 16.552 1.00 94.12 83 ALA A O 1
ATOM 656 N N . ILE A 1 84 ? -6.461 1.250 16.413 1.00 92.62 84 ILE A N 1
ATOM 657 C CA . ILE A 1 84 ? -7.134 0.284 17.299 1.00 92.62 84 ILE A CA 1
ATOM 658 C C . ILE A 1 84 ? -7.313 0.860 18.710 1.00 92.62 84 ILE A C 1
ATOM 660 O O . ILE A 1 84 ? -8.343 0.650 19.346 1.00 92.62 84 ILE A O 1
ATOM 664 N N . GLU A 1 85 ? -6.327 1.602 19.216 1.00 91.56 85 GLU A N 1
ATOM 665 C CA . GLU A 1 85 ? -6.413 2.216 20.545 1.00 91.56 85 GLU A CA 1
ATOM 666 C C . GLU A 1 85 ? -7.399 3.381 20.622 1.00 91.56 85 GLU A C 1
ATOM 668 O O . GLU A 1 85 ? -8.025 3.573 21.663 1.00 91.56 85 GLU A O 1
ATOM 673 N N . LEU A 1 86 ? -7.536 4.140 19.534 1.00 91.81 86 LEU A N 1
ATOM 674 C CA . LEU A 1 86 ? -8.390 5.327 19.431 1.00 91.81 86 LEU A CA 1
ATOM 675 C C . LEU A 1 86 ? -9.741 5.043 18.757 1.00 91.81 86 LEU A C 1
ATOM 677 O O . LEU A 1 86 ? -10.484 5.979 18.441 1.00 91.81 86 LEU A O 1
ATOM 681 N N . ALA A 1 87 ? -10.052 3.769 18.518 1.00 88.94 87 ALA A N 1
ATOM 682 C CA . ALA A 1 87 ? -11.233 3.360 17.776 1.00 88.94 87 ALA A CA 1
ATOM 683 C C . ALA A 1 87 ? -12.528 3.855 18.431 1.00 88.94 87 ALA A C 1
ATOM 685 O O . ALA A 1 87 ? -13.424 4.291 17.718 1.00 88.94 87 ALA A O 1
ATOM 686 N N . ASP A 1 88 ? -12.608 3.855 19.767 1.00 86.50 88 ASP A N 1
ATOM 687 C CA . ASP A 1 88 ? -13.784 4.303 20.538 1.00 86.50 88 ASP A CA 1
ATOM 688 C C . ASP A 1 88 ? -15.107 3.693 20.023 1.00 86.50 88 ASP A C 1
ATOM 690 O O . ASP A 1 88 ? -16.120 4.361 19.836 1.00 86.50 88 ASP A O 1
ATOM 694 N N . GLY A 1 89 ? -15.072 2.391 19.717 1.00 83.38 89 GLY A N 1
ATOM 695 C CA . GLY A 1 89 ? -16.212 1.645 19.174 1.00 83.38 89 GLY A CA 1
ATOM 696 C C . GLY A 1 89 ? -16.375 1.699 17.650 1.00 83.38 89 GLY A C 1
ATOM 697 O O . GLY A 1 89 ? -17.245 1.003 17.132 1.00 83.38 89 GLY A O 1
ATOM 698 N N . ARG A 1 90 ? -15.542 2.459 16.930 1.00 89.56 90 ARG A N 1
ATOM 699 C CA . ARG A 1 90 ? -15.494 2.462 15.458 1.00 89.56 90 ARG A CA 1
ATOM 700 C C . ARG A 1 90 ? -14.767 1.235 14.918 1.00 89.56 90 ARG A C 1
ATOM 702 O O . ARG A 1 90 ? -13.821 0.741 15.532 1.00 89.56 90 ARG A O 1
ATOM 709 N N . ALA A 1 91 ? -15.168 0.773 13.738 1.00 90.56 91 ALA A N 1
ATOM 710 C CA . ALA A 1 91 ? -14.450 -0.282 13.033 1.00 90.56 91 ALA A CA 1
ATOM 711 C C . ALA A 1 91 ? -13.205 0.295 12.344 1.00 90.56 91 ALA A C 1
ATOM 713 O O . ALA A 1 91 ? -13.289 1.299 11.635 1.00 90.56 91 ALA A O 1
ATOM 714 N N . VAL A 1 92 ? -12.046 -0.335 12.553 1.00 94.88 92 VAL A N 1
ATOM 715 C CA . VAL A 1 92 ? -10.817 0.001 11.819 1.00 94.88 92 VAL A CA 1
ATOM 716 C C . VAL A 1 92 ? -10.983 -0.431 10.364 1.00 94.88 92 VAL A C 1
ATOM 718 O O . VAL A 1 92 ? -11.445 -1.535 10.091 1.00 94.88 92 VAL A O 1
ATOM 721 N N . ASN A 1 93 ? -10.587 0.427 9.428 1.00 95.94 93 ASN A N 1
ATOM 722 C CA . ASN A 1 93 ? -10.715 0.170 8.000 1.00 95.94 93 ASN A CA 1
ATOM 723 C C . ASN A 1 93 ? -9.665 -0.848 7.524 1.00 95.94 93 ASN A C 1
ATOM 725 O O . ASN A 1 93 ? -8.550 -0.482 7.139 1.00 95.94 93 ASN A O 1
ATOM 729 N N . ALA A 1 94 ? -10.016 -2.135 7.555 1.00 96.25 94 ALA A N 1
ATOM 730 C CA . ALA A 1 94 ? -9.140 -3.212 7.104 1.00 96.25 94 ALA A CA 1
ATOM 731 C C . ALA A 1 94 ? -8.726 -3.053 5.633 1.00 96.25 94 ALA A C 1
ATOM 733 O O . ALA A 1 94 ? -7.568 -3.282 5.290 1.00 96.25 94 ALA A O 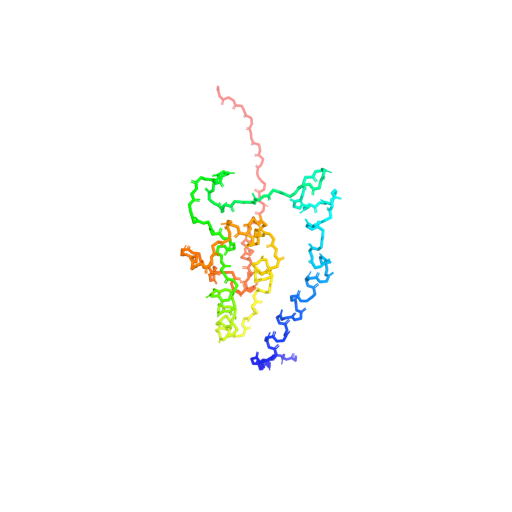1
ATOM 734 N N . GLU A 1 95 ? -9.628 -2.599 4.763 1.00 96.69 95 GLU A N 1
ATOM 735 C CA . GLU A 1 95 ? -9.342 -2.415 3.339 1.00 96.69 95 GLU A CA 1
ATOM 736 C C . GLU A 1 95 ? -8.242 -1.369 3.107 1.00 96.69 95 GLU A C 1
ATOM 738 O O . GLU A 1 95 ? -7.303 -1.602 2.345 1.00 96.69 95 GLU A O 1
ATOM 743 N N . TYR A 1 96 ? -8.297 -0.236 3.809 1.00 97.12 96 TYR A N 1
ATOM 744 C CA . TYR A 1 96 ? -7.268 0.799 3.729 1.00 97.12 96 TYR A CA 1
ATOM 745 C C . TYR A 1 96 ? -5.878 0.264 4.108 1.00 97.12 96 TYR A C 1
ATOM 747 O O . TYR A 1 96 ? -4.925 0.398 3.336 1.00 97.12 96 TYR A O 1
ATOM 755 N N . PHE A 1 97 ? -5.756 -0.392 5.266 1.00 97.12 97 PHE A N 1
ATOM 756 C CA . PHE A 1 97 ? -4.474 -0.949 5.703 1.00 97.12 97 PHE A CA 1
ATOM 757 C C . PHE A 1 97 ? -4.010 -2.109 4.811 1.00 97.12 97 PHE A C 1
ATOM 759 O O . PHE A 1 97 ? -2.814 -2.223 4.543 1.00 97.12 97 PHE A O 1
ATOM 766 N N . TYR A 1 98 ? -4.932 -2.929 4.297 1.00 97.62 98 TYR A N 1
ATOM 767 C CA . TYR A 1 98 ? -4.630 -3.997 3.345 1.00 97.62 98 TYR A CA 1
ATOM 768 C C . TYR A 1 98 ? -3.985 -3.449 2.066 1.00 97.62 98 TYR A C 1
ATOM 770 O O . TYR A 1 98 ? -2.923 -3.934 1.663 1.00 97.62 98 TYR A O 1
ATOM 778 N N . ARG A 1 99 ? -4.573 -2.400 1.470 1.00 96.12 99 ARG A N 1
ATOM 779 C CA . ARG A 1 99 ? -4.048 -1.754 0.255 1.00 96.12 99 ARG A CA 1
ATOM 780 C C . ARG A 1 99 ? -2.623 -1.247 0.469 1.00 96.12 99 ARG A C 1
ATOM 782 O O . ARG A 1 99 ? -1.752 -1.501 -0.362 1.00 96.12 99 ARG A O 1
ATOM 789 N N . LEU A 1 100 ? -2.345 -0.647 1.628 1.00 95.56 100 LEU A N 1
ATOM 790 C CA . LEU A 1 100 ? -1.001 -0.171 1.963 1.00 95.56 100 LEU A CA 1
ATOM 791 C C . LEU A 1 100 ? 0.020 -1.285 2.249 1.00 95.56 100 LEU A C 1
ATOM 793 O O . LEU A 1 100 ? 1.215 -1.095 2.014 1.00 95.56 100 LEU A O 1
ATOM 797 N N . LEU A 1 101 ? -0.411 -2.421 2.799 1.00 96.25 101 LEU A N 1
ATOM 798 C CA . LEU A 1 101 ? 0.491 -3.494 3.232 1.00 96.25 101 LEU A CA 1
ATOM 799 C C . LEU A 1 101 ? 0.816 -4.503 2.132 1.00 96.25 101 LEU A C 1
ATOM 801 O O . LEU A 1 101 ? 1.938 -5.011 2.096 1.00 96.25 101 LEU A O 1
ATOM 805 N N . PHE A 1 102 ? -0.159 -4.834 1.287 1.00 96.69 102 PHE A N 1
ATOM 806 C CA . PHE A 1 102 ? -0.107 -6.053 0.476 1.00 96.69 102 PHE A CA 1
ATOM 807 C C . PHE A 1 102 ? -0.309 -5.827 -1.020 1.00 96.69 102 PHE A C 1
ATOM 809 O O . PHE A 1 102 ? -0.184 -6.781 -1.783 1.00 96.69 102 PHE A O 1
ATOM 816 N N . THR A 1 103 ? -0.592 -4.599 -1.457 1.00 95.50 103 THR A N 1
ATOM 817 C CA . THR A 1 103 ? -0.904 -4.311 -2.864 1.00 95.50 103 THR A CA 1
ATOM 818 C C . THR A 1 103 ? 0.091 -3.344 -3.488 1.00 95.50 103 THR A C 1
ATOM 820 O O . THR A 1 103 ? 0.799 -2.610 -2.797 1.00 95.50 103 THR A O 1
ATOM 823 N N . THR A 1 104 ? 0.103 -3.291 -4.816 1.00 92.25 104 THR A N 1
ATOM 824 C CA . THR A 1 104 ? 0.928 -2.353 -5.589 1.00 92.25 104 THR A CA 1
ATOM 825 C C . THR A 1 104 ? 0.527 -0.883 -5.428 1.00 92.25 104 THR A C 1
ATOM 827 O O . THR A 1 104 ? 1.209 -0.017 -5.966 1.00 92.25 104 THR A O 1
ATOM 830 N N . GLU A 1 105 ? -0.538 -0.567 -4.677 1.00 91.19 105 GLU A N 1
ATOM 831 C CA . GLU A 1 105 ? -0.863 0.822 -4.318 1.00 91.19 105 GLU A CA 1
ATOM 832 C C . GLU A 1 105 ? 0.226 1.466 -3.454 1.00 91.19 105 GLU A C 1
ATOM 834 O O . GLU A 1 105 ? 0.484 2.663 -3.565 1.00 91.19 105 GLU A O 1
ATOM 839 N N . ASN A 1 106 ? 0.893 0.669 -2.619 1.00 91.31 106 ASN A N 1
ATOM 840 C CA . ASN A 1 106 ? 2.026 1.116 -1.814 1.00 91.31 106 ASN A CA 1
ATOM 841 C C . ASN A 1 106 ? 3.239 0.182 -1.935 1.00 91.31 106 ASN A C 1
ATOM 843 O O . ASN A 1 106 ? 4.271 0.487 -1.357 1.00 91.31 106 ASN A O 1
ATOM 847 N N . LEU A 1 107 ? 3.164 -0.926 -2.681 1.00 89.75 107 LEU A N 1
ATOM 848 C CA . LEU A 1 107 ? 4.315 -1.780 -2.983 1.00 89.75 107 LEU A CA 1
ATOM 849 C C . LEU A 1 107 ? 4.909 -1.461 -4.358 1.00 89.75 107 LEU A C 1
ATOM 851 O O . LEU A 1 107 ? 4.198 -1.465 -5.360 1.00 89.75 107 LEU A O 1
ATOM 855 N N . LYS A 1 108 ? 6.229 -1.256 -4.426 1.00 84.88 108 LYS A N 1
ATOM 856 C CA . LYS A 1 108 ? 6.964 -1.162 -5.700 1.00 84.88 108 LYS A CA 1
ATOM 857 C C . LYS A 1 108 ? 7.959 -2.300 -5.881 1.00 84.88 108 LYS A C 1
ATOM 859 O O . LYS A 1 108 ? 8.748 -2.597 -4.985 1.00 84.88 108 LYS A O 1
ATOM 864 N N . LEU A 1 109 ? 7.992 -2.862 -7.087 1.00 87.75 109 LEU A N 1
ATOM 865 C CA . LEU A 1 109 ? 9.048 -3.756 -7.537 1.00 87.75 109 LEU A CA 1
ATOM 866 C C . LEU A 1 109 ? 10.245 -2.941 -8.018 1.00 87.75 109 LEU A C 1
ATOM 868 O O . LEU A 1 109 ? 10.171 -2.188 -8.989 1.00 87.75 109 LEU A O 1
ATOM 872 N N . VAL A 1 110 ? 11.372 -3.111 -7.343 1.00 82.12 110 VAL A N 1
ATOM 873 C CA . VAL A 1 110 ? 12.584 -2.343 -7.613 1.00 82.12 110 VAL A CA 1
ATOM 874 C C . VAL A 1 110 ? 13.827 -3.204 -7.614 1.00 82.12 110 VAL A C 1
ATOM 876 O O . VAL A 1 110 ? 13.904 -4.250 -6.972 1.00 82.12 110 VAL A O 1
ATOM 879 N N . HIS A 1 111 ? 14.849 -2.707 -8.297 1.00 81.31 111 HIS A N 1
ATOM 880 C CA . HIS A 1 111 ? 16.182 -3.261 -8.176 1.00 81.31 111 HIS A CA 1
ATOM 881 C C . HIS A 1 111 ? 16.741 -3.001 -6.759 1.00 81.31 111 HIS A C 1
ATOM 883 O O . HIS A 1 111 ? 16.521 -1.910 -6.227 1.00 81.31 111 HIS A O 1
ATOM 889 N N . PRO A 1 112 ? 17.528 -3.914 -6.154 1.00 82.19 112 PRO A N 1
ATOM 890 C CA . PRO A 1 112 ? 18.090 -3.715 -4.811 1.00 82.19 112 PRO A CA 1
ATOM 891 C C . PRO A 1 112 ? 18.894 -2.419 -4.627 1.00 82.19 112 PRO A C 1
ATOM 893 O O . PRO A 1 112 ? 18.919 -1.857 -3.539 1.00 82.19 112 PRO A O 1
ATOM 896 N N . VAL A 1 113 ? 19.526 -1.916 -5.693 1.00 78.50 113 VAL A N 1
ATOM 897 C CA . VAL A 1 113 ? 20.258 -0.629 -5.692 1.00 78.50 113 VAL A CA 1
ATOM 898 C C . VAL A 1 113 ? 19.313 0.571 -5.583 1.00 78.50 113 VAL A C 1
ATOM 900 O O . VAL A 1 113 ? 19.679 1.610 -5.044 1.00 78.50 113 VAL A O 1
ATOM 903 N N . CYS A 1 114 ? 18.082 0.431 -6.068 1.00 74.31 114 CYS A N 1
ATOM 904 C CA . CYS A 1 114 ? 17.044 1.441 -5.928 1.00 74.31 114 CYS A CA 1
ATOM 905 C C . CYS A 1 114 ? 16.322 1.344 -4.580 1.00 74.31 114 CYS A C 1
ATOM 907 O O . CYS A 1 114 ? 15.496 2.197 -4.303 1.00 74.31 114 CYS A O 1
ATOM 909 N N . HIS A 1 115 ? 16.628 0.356 -3.735 1.00 76.12 115 HIS A N 1
ATOM 910 C CA . HIS A 1 115 ? 16.027 0.220 -2.413 1.00 76.12 115 HIS A CA 1
ATOM 911 C C . HIS A 1 115 ? 16.690 1.142 -1.387 1.00 76.12 115 HIS A C 1
ATOM 913 O O . HIS A 1 115 ? 17.709 0.778 -0.792 1.00 76.12 115 HIS A O 1
ATOM 919 N N . ILE A 1 116 ? 16.107 2.329 -1.156 1.00 73.75 116 ILE A N 1
ATOM 920 C CA . ILE A 1 116 ? 16.439 3.124 0.033 1.00 73.75 116 ILE A CA 1
ATOM 921 C C . ILE A 1 116 ? 16.152 2.291 1.279 1.00 73.75 116 ILE A C 1
ATOM 923 O O . ILE A 1 116 ? 15.078 1.726 1.449 1.00 73.75 116 ILE A O 1
ATOM 927 N N . LYS A 1 117 ? 17.140 2.269 2.172 1.00 76.12 117 LYS A N 1
ATOM 928 C CA . LYS A 1 117 ? 17.032 1.676 3.510 1.00 76.12 117 LYS A CA 1
ATOM 929 C C . LYS A 1 117 ? 16.873 2.731 4.611 1.00 76.12 117 LYS A C 1
ATOM 931 O O . LYS A 1 117 ? 16.638 2.372 5.760 1.00 76.12 117 LYS A O 1
ATOM 936 N N . SER A 1 118 ? 17.067 4.011 4.283 1.00 72.94 118 SER A N 1
ATOM 937 C CA . SER A 1 118 ? 16.833 5.138 5.192 1.00 72.94 118 SER A CA 1
ATOM 938 C C . SER A 1 118 ? 15.343 5.462 5.297 1.00 72.94 118 SER A C 1
ATOM 940 O O . SER A 1 118 ? 14.512 4.792 4.695 1.00 72.94 118 SER A O 1
ATOM 942 N N . GLU A 1 119 ? 14.982 6.428 6.136 1.00 70.19 119 GLU A N 1
ATOM 943 C CA . GLU A 1 119 ? 13.590 6.873 6.293 1.00 70.19 119 GLU A CA 1
ATOM 944 C C . GLU A 1 119 ? 13.030 7.501 5.023 1.00 70.19 119 GLU A C 1
ATOM 946 O O . GLU A 1 119 ? 13.762 8.143 4.263 1.00 70.19 119 GLU A O 1
ATOM 951 N N . HIS A 1 120 ? 11.742 7.261 4.783 1.00 70.75 120 HIS A N 1
ATOM 952 C CA . HIS A 1 120 ? 10.989 7.928 3.732 1.00 70.75 120 HIS A CA 1
ATOM 953 C C . HIS A 1 120 ? 10.293 9.151 4.332 1.00 70.75 120 HIS A C 1
ATOM 955 O O . HIS A 1 120 ? 9.213 9.048 4.909 1.00 70.75 120 HIS A O 1
ATOM 961 N N . ASP A 1 121 ? 10.914 10.320 4.191 1.00 67.75 121 ASP A N 1
ATOM 962 C CA . ASP A 1 121 ? 10.324 11.569 4.669 1.00 67.75 121 ASP A CA 1
ATOM 963 C C . ASP A 1 121 ? 9.103 11.974 3.829 1.00 67.75 121 ASP A C 1
ATOM 965 O O . ASP A 1 121 ? 9.088 11.846 2.601 1.00 67.75 121 ASP A O 1
ATOM 969 N N . GLY A 1 122 ? 8.089 12.525 4.499 1.00 72.81 122 GLY A N 1
ATOM 970 C CA . GLY A 1 122 ? 6.969 13.216 3.852 1.00 72.81 122 GLY A CA 1
ATOM 971 C C . GLY A 1 122 ? 5.761 12.355 3.474 1.00 72.81 122 GLY A C 1
ATOM 972 O O . GLY A 1 122 ? 4.823 12.888 2.887 1.00 72.81 122 GLY A O 1
ATOM 973 N N . TYR A 1 123 ? 5.738 11.069 3.831 1.00 80.56 123 TYR A N 1
ATOM 974 C CA . TYR A 1 123 ? 4.597 10.187 3.578 1.00 80.56 123 TYR A CA 1
ATOM 975 C C . TYR A 1 123 ? 4.099 9.545 4.871 1.00 80.56 123 TYR A C 1
ATOM 977 O O . TYR A 1 123 ? 4.864 9.002 5.666 1.00 80.56 123 TYR A O 1
ATOM 985 N N . CYS A 1 124 ? 2.790 9.592 5.089 1.00 85.94 124 CYS A N 1
ATOM 986 C CA . CYS A 1 124 ? 2.155 9.039 6.273 1.00 85.94 124 CYS A CA 1
ATOM 987 C C . CYS A 1 124 ? 0.794 8.444 5.928 1.00 85.94 124 CYS A C 1
ATOM 989 O O . CYS A 1 124 ? 0.216 8.722 4.880 1.00 85.94 124 CYS A O 1
ATOM 991 N N . CYS A 1 125 ? 0.288 7.607 6.828 1.00 92.50 125 CYS A N 1
ATOM 992 C CA . CYS A 1 125 ? -1.076 7.120 6.728 1.00 92.50 125 CYS A CA 1
ATOM 993 C C . CYS A 1 125 ? -2.077 8.282 6.837 1.00 92.50 125 CYS A C 1
ATOM 995 O O . CYS A 1 125 ? -1.989 9.063 7.783 1.00 92.50 125 CYS A O 1
ATOM 997 N N . ASP A 1 126 ? -3.066 8.328 5.946 1.00 92.94 126 ASP A N 1
ATOM 998 C CA . ASP A 1 126 ? -4.170 9.288 5.971 1.00 92.94 126 ASP A CA 1
ATOM 999 C C . ASP A 1 126 ? -5.128 9.011 7.148 1.00 92.94 126 ASP A C 1
ATOM 1001 O O . ASP A 1 126 ? -5.800 7.974 7.145 1.00 92.94 126 ASP A O 1
ATOM 1005 N N . PRO A 1 127 ? -5.236 9.915 8.144 1.00 92.81 127 PRO A N 1
ATOM 1006 C CA . PRO A 1 127 ? -6.159 9.774 9.271 1.00 92.81 127 PRO A CA 1
ATOM 1007 C C . PRO A 1 127 ? -7.634 9.668 8.877 1.00 92.81 127 PRO A C 1
ATOM 1009 O O . PRO A 1 127 ? -8.402 9.038 9.606 1.00 92.81 127 PRO A O 1
ATOM 1012 N N . GLY A 1 128 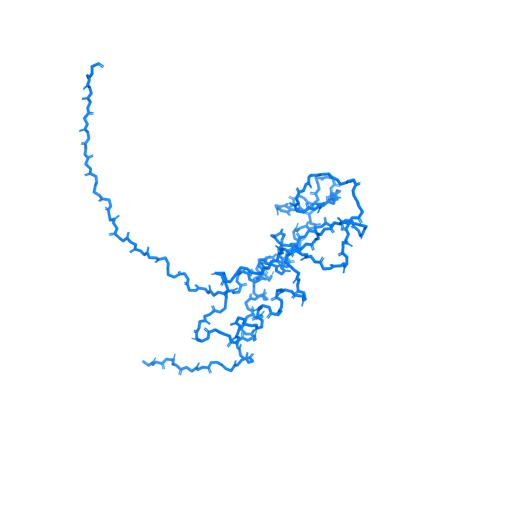? -8.035 10.257 7.743 1.00 93.62 128 GLY A N 1
ATOM 1013 C CA . GLY A 1 128 ? -9.412 10.192 7.245 1.00 93.62 128 GLY A CA 1
ATOM 1014 C C . GLY A 1 128 ? -9.832 8.785 6.819 1.00 93.62 128 GLY A C 1
ATOM 1015 O O . GLY A 1 128 ? -11.013 8.457 6.854 1.00 93.62 128 GLY A O 1
ATOM 1016 N N . SER A 1 129 ? -8.861 7.932 6.493 1.00 95.38 129 SER A N 1
ATOM 1017 C CA . SER A 1 129 ? -9.089 6.574 6.001 1.00 95.38 129 SER A CA 1
ATOM 1018 C C . SER A 1 129 ? -8.970 5.490 7.082 1.00 95.38 129 SER A C 1
ATOM 1020 O O . SER A 1 129 ? -9.112 4.310 6.774 1.00 95.38 129 SER A O 1
ATOM 1022 N N . TRP A 1 130 ? -8.702 5.841 8.348 1.00 94.94 130 TRP A N 1
ATOM 1023 C CA . TRP A 1 130 ? -8.430 4.851 9.409 1.00 94.94 130 TRP A CA 1
ATOM 1024 C C . TRP A 1 130 ? -9.641 4.012 9.821 1.00 94.94 130 TRP A C 1
ATOM 1026 O O . TRP A 1 130 ? -9.456 2.906 10.331 1.00 94.94 130 TRP A O 1
ATOM 1036 N N . TYR A 1 131 ? -10.855 4.524 9.628 1.00 95.25 131 TYR A N 1
ATOM 1037 C CA . TYR A 1 131 ? -12.091 3.893 10.088 1.00 95.25 131 TYR A CA 1
ATOM 1038 C C . TYR A 1 131 ? -13.089 3.745 8.943 1.00 95.25 131 TYR A C 1
ATOM 1040 O O . TYR A 1 131 ? -13.068 4.516 7.987 1.00 95.25 131 TYR A O 1
ATOM 1048 N N . SER A 1 132 ? -13.952 2.738 9.044 1.00 88.06 132 SER A N 1
ATOM 1049 C CA . SER A 1 132 ? -14.898 2.346 7.989 1.00 88.06 132 SER A CA 1
ATOM 1050 C C . SER A 1 132 ? -16.181 3.189 7.964 1.00 88.06 132 SER A C 1
ATOM 1052 O O . SER A 1 132 ? -17.058 2.934 7.141 1.00 88.06 132 SER A O 1
ATOM 1054 N N . ASP A 1 133 ? -16.309 4.177 8.857 1.00 72.69 133 ASP A N 1
ATOM 1055 C CA . ASP A 1 133 ? -17.506 5.005 9.046 1.00 72.69 133 ASP A CA 1
ATOM 1056 C C . ASP A 1 133 ? -17.680 6.048 7.927 1.00 72.69 133 ASP A C 1
ATOM 1058 O O . ASP A 1 133 ? -17.762 7.248 8.171 1.00 72.69 133 ASP A O 1
ATOM 1062 N N . ASN A 1 134 ? -17.773 5.595 6.680 1.00 50.25 134 ASN A N 1
ATOM 1063 C CA . ASN A 1 134 ? -18.410 6.365 5.623 1.00 50.25 134 ASN A CA 1
ATOM 1064 C C . ASN A 1 134 ? -19.876 5.940 5.531 1.00 50.25 134 ASN A C 1
ATOM 1066 O O . ASN A 1 134 ? -20.281 5.171 4.661 1.00 50.25 134 ASN A O 1
ATOM 1070 N N . THR A 1 135 ? -20.713 6.527 6.388 1.00 42.06 135 THR A N 1
ATOM 1071 C CA . THR A 1 135 ? -22.019 6.960 5.894 1.00 42.06 135 THR A CA 1
ATOM 1072 C C . THR A 1 135 ? -21.749 8.046 4.859 1.00 42.06 135 THR A C 1
ATOM 1074 O O . THR A 1 135 ? -21.418 9.174 5.220 1.00 42.06 135 THR A O 1
ATOM 1077 N N . MET A 1 136 ? -21.896 7.732 3.573 1.00 35.97 136 MET A N 1
ATOM 1078 C CA . MET A 1 136 ? -22.244 8.782 2.616 1.00 35.97 136 MET A CA 1
ATOM 1079 C C . MET A 1 136 ? -23.479 9.508 3.178 1.00 35.97 136 MET A C 1
ATOM 1081 O O . MET A 1 136 ? -24.452 8.827 3.528 1.00 35.97 136 MET A O 1
ATOM 1085 N N . PRO A 1 137 ? -23.497 10.847 3.290 1.00 38.44 137 PRO A N 1
ATOM 1086 C CA . PRO A 1 137 ? -24.754 11.558 3.417 1.00 38.44 137 PRO A CA 1
ATOM 1087 C C . PRO A 1 137 ? -25.539 11.256 2.140 1.00 38.44 137 PRO A C 1
ATOM 1089 O O . PRO A 1 137 ? -25.180 11.707 1.054 1.00 38.44 137 PRO A O 1
ATOM 1092 N N . ASN A 1 138 ? -26.585 10.441 2.257 1.00 43.16 138 ASN A N 1
ATOM 1093 C CA . ASN A 1 138 ? -27.635 10.384 1.255 1.00 43.16 138 ASN A CA 1
ATOM 1094 C C . ASN A 1 138 ? -28.360 11.731 1.318 1.00 43.16 138 ASN A C 1
ATOM 1096 O O . ASN A 1 138 ? -29.372 11.865 2.006 1.00 43.16 138 ASN A O 1
ATOM 1100 N N . ASP A 1 139 ? -27.791 12.752 0.681 1.00 37.97 139 ASP A N 1
ATOM 1101 C CA . ASP A 1 139 ? -28.466 14.026 0.499 1.00 37.97 139 ASP A CA 1
ATOM 1102 C C . ASP A 1 139 ? -29.498 13.795 -0.607 1.00 37.97 139 ASP A C 1
ATOM 1104 O O . ASP A 1 139 ? -29.242 13.968 -1.798 1.00 37.97 139 ASP A O 1
ATOM 1108 N N . GLY A 1 140 ? -30.643 13.251 -0.185 1.00 45.19 140 GLY A N 1
ATOM 1109 C CA . GLY A 1 140 ? -31.778 12.863 -1.008 1.00 45.19 140 GLY A CA 1
ATOM 1110 C C . GLY A 1 140 ? -32.443 14.057 -1.685 1.00 45.19 140 GLY A C 1
ATOM 1111 O O . GLY A 1 140 ? -33.593 14.379 -1.398 1.00 45.19 140 GLY A O 1
ATOM 1112 N N . ARG A 1 141 ? -31.742 14.696 -2.620 1.00 38.22 141 ARG A N 1
ATOM 1113 C CA . ARG A 1 141 ? -32.352 15.549 -3.634 1.00 38.22 141 ARG A CA 1
ATOM 1114 C C . ARG A 1 141 ? -32.642 14.700 -4.859 1.00 38.22 141 ARG A C 1
ATOM 1116 O O . ARG A 1 141 ? -31.781 14.457 -5.699 1.00 38.22 141 ARG A O 1
ATOM 1123 N N . GLY A 1 142 ? -33.879 14.215 -4.878 1.00 34.69 142 GLY A N 1
ATOM 1124 C CA . GLY A 1 142 ? -34.490 13.580 -6.028 1.00 34.69 142 GLY A CA 1
ATOM 1125 C C . GLY A 1 142 ? -34.483 14.493 -7.250 1.00 34.69 142 GLY A C 1
ATOM 1126 O O . GLY A 1 142 ? -34.579 15.715 -7.156 1.00 34.69 142 GLY A O 1
ATOM 1127 N N . ASP A 1 143 ? -34.353 13.828 -8.387 1.00 34.56 143 ASP A N 1
ATOM 1128 C CA . ASP A 1 143 ? -34.666 14.286 -9.731 1.00 34.56 143 ASP A CA 1
ATOM 1129 C C . ASP A 1 143 ? -36.060 14.940 -9.777 1.00 34.56 143 ASP A C 1
ATOM 1131 O O . ASP A 1 143 ? -37.076 14.273 -9.577 1.00 34.56 143 ASP A O 1
ATOM 1135 N N . GLU A 1 144 ? -36.103 16.244 -10.057 1.00 35.72 144 GLU A N 1
ATOM 1136 C CA . GLU A 1 144 ? -37.250 16.876 -10.708 1.00 35.72 144 GLU A CA 1
ATOM 1137 C C . GLU A 1 144 ? -36.824 17.368 -12.092 1.00 35.72 144 GLU A C 1
ATOM 1139 O O . GLU A 1 144 ? -36.321 18.473 -12.299 1.00 35.72 144 GLU A O 1
ATOM 1144 N N . SER A 1 145 ? -37.062 16.499 -13.064 1.00 40.38 145 SER A N 1
ATOM 1145 C CA . SER A 1 145 ? -37.229 16.813 -14.474 1.00 40.38 145 SER A CA 1
ATOM 1146 C C . SER A 1 145 ? -38.093 18.066 -14.703 1.00 40.38 145 SER A C 1
ATOM 1148 O O . SER A 1 145 ? -39.284 18.067 -14.391 1.00 40.38 145 SER A O 1
ATOM 1150 N N . VAL A 1 146 ? -37.558 19.082 -15.394 1.00 40.59 146 VAL A N 1
ATOM 1151 C CA . VAL A 1 146 ? -38.376 20.067 -16.124 1.00 40.59 146 VAL A CA 1
ATOM 1152 C C . VAL A 1 146 ? -37.888 20.206 -17.566 1.00 40.59 146 VAL A C 1
ATOM 1154 O O . VAL A 1 146 ? -36.716 20.408 -17.866 1.00 40.59 146 VAL A O 1
ATOM 1157 N N . LYS A 1 147 ? -38.871 20.043 -18.450 1.00 37.06 147 LYS A N 1
ATOM 1158 C CA . LYS A 1 147 ? -38.847 20.004 -19.911 1.00 37.06 147 LYS A CA 1
ATOM 1159 C C . LYS A 1 147 ? -38.379 21.309 -20.568 1.00 37.06 147 LYS A C 1
ATOM 1161 O O . LYS A 1 147 ? -38.732 22.387 -20.116 1.00 37.06 147 LYS A O 1
ATOM 1166 N N . SER A 1 148 ? -37.760 21.129 -21.740 1.00 38.53 148 SER A N 1
ATOM 1167 C CA . SER A 1 148 ? -37.817 21.925 -22.984 1.00 38.53 148 SER A CA 1
ATOM 1168 C C . SER A 1 148 ? -37.761 23.459 -22.921 1.00 38.53 148 SER A C 1
ATOM 1170 O O . SER A 1 148 ? -38.643 24.088 -22.342 1.00 38.53 148 SER A O 1
ATOM 1172 N N . ARG A 1 149 ? -36.941 24.053 -23.798 1.00 42.59 149 ARG A N 1
ATOM 1173 C CA . ARG A 1 149 ? -37.451 24.806 -24.963 1.00 42.59 149 ARG A CA 1
ATOM 1174 C C . ARG A 1 149 ? -36.344 25.141 -25.963 1.00 42.59 149 ARG A C 1
ATOM 1176 O O . ARG A 1 149 ? -35.191 25.346 -25.611 1.00 42.59 149 ARG A O 1
ATOM 1183 N N . GLN A 1 150 ? -36.771 25.119 -27.217 1.00 44.56 150 GLN A N 1
ATOM 1184 C CA . GLN A 1 150 ? -36.073 25.475 -28.443 1.00 44.56 150 GLN A CA 1
ATOM 1185 C C . GLN A 1 150 ? -36.014 27.006 -28.644 1.00 44.56 150 GLN A C 1
ATOM 1187 O O . GLN A 1 150 ? -36.908 27.710 -28.179 1.00 44.56 150 GLN A O 1
ATOM 1192 N N . SER A 1 151 ? -35.047 27.414 -29.478 1.00 43.25 151 SER A N 1
ATOM 1193 C CA . SER A 1 151 ? -35.069 28.510 -30.471 1.00 43.25 151 SER A CA 1
ATOM 1194 C C . SER A 1 151 ? -34.811 29.980 -30.087 1.00 43.25 151 SER A C 1
ATOM 1196 O O . SER A 1 151 ? -35.340 30.495 -29.108 1.00 43.25 151 SER A O 1
ATOM 1198 N N . THR A 1 152 ? -34.122 30.631 -31.047 1.00 41.97 152 THR A N 1
ATOM 1199 C CA . THR A 1 152 ? -33.926 32.073 -31.355 1.00 41.97 152 THR A CA 1
ATOM 1200 C C . THR A 1 152 ? -32.998 32.845 -30.410 1.00 41.97 152 THR A C 1
ATOM 1202 O O . THR A 1 152 ? -33.134 32.722 -29.203 1.00 41.97 152 THR A O 1
ATOM 1205 N N . GLU A 1 153 ? -31.993 33.597 -30.872 1.00 39.75 153 GLU A N 1
ATOM 1206 C CA .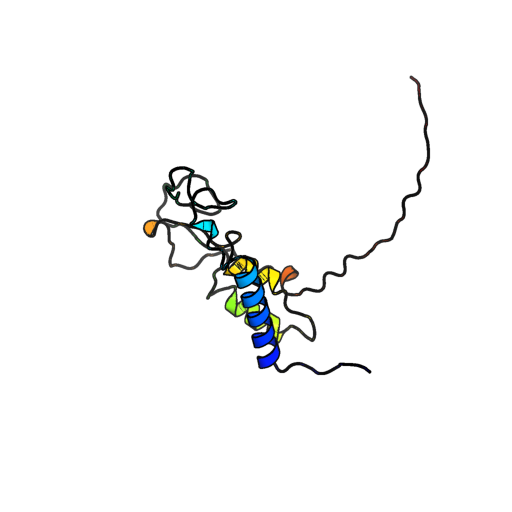 GLU A 1 153 ? -31.817 34.374 -32.122 1.00 39.75 153 GLU A CA 1
ATOM 1207 C C . GLU A 1 153 ? -30.467 34.137 -32.824 1.00 39.75 153 GLU A C 1
ATOM 1209 O O . GLU A 1 153 ? -29.484 33.776 -32.136 1.00 39.75 153 GLU A O 1
#

Radius of gyration: 22.14 Å; chains: 1; bounding box: 61×50×56 Å

Organism: Rhipicephalus microplus (NCBI:txid6941)

Secondary structure (DSSP, 8-state):
-----PPPHHHHHHHHHHHHHHHHHHTGGGGGGGSTTSTT-SB-TT-PBPP---TT-SS--SS---SSSS-IIIIIHHHHHHHHHT-TTPPB-HHHHHHHHHSTTT-----GGG---S--TT----GGGSB----------------------

Sequence (153 aa):
MQKRLGESKRGCVRHLFEEFLQLLKQNDHNGHYFVRGEAGALCLSDGQFNCQGTFSKDLCSGRLHAINPIERSRSILPTMSKAIELADGRAVNAEYFYRLLFTTENLKLVHPVCHIKSEHDGYCCDPGSWYSDNTMPNDGRGDESVKSRQSTE

pLDDT: mean 77.24, std 21.4, range [32.53, 98.19]

InterPro domains:
  IPR015311 DNA fragmentation factor 40, C-terminal [PF09230] (6-131)
  IPR039729 DNA fragmentation factor 40 [PTHR13067] (70-138)
  IPR044925 His-Me finger superfamily [SSF54060] (9-131)